Protein AF-A0A699R1C7-F1 (afdb_monomer_lite)

Secondary structure (DSSP, 8-state):
-HHHHHHHHHHHHHHHHHHHHHTTTPPPEEEEEE-SSS-EEEEETTS-B-

Foldseek 3Di:
DVVVVVVVVVVVVVVVVVVVVVPPPDFDWDFDADPDPPDTWTHGPVGDTD

Organism: Tanacetum cinerariifolium (NCBI:txid118510)

Structure (mmCIF, N/CA/C/O backbone):
data_AF-A0A699R1C7-F1
#
_entry.id   AF-A0A699R1C7-F1
#
loop_
_atom_site.group_PDB
_atom_site.id
_atom_site.type_symbol
_atom_site.label_atom_id
_atom_site.label_alt_id
_atom_site.label_comp_id
_atom_site.label_asym_id
_atom_site.label_entity_id
_atom_site.label_seq_id
_atom_site.pdbx_PDB_ins_code
_atom_site.Cartn_x
_atom_site.Cartn_y
_atom_site.Cartn_z
_atom_site.occupancy
_atom_site.B_iso_or_equiv
_atom_site.auth_seq_id
_atom_site.auth_comp_id
_atom_site.auth_asym_id
_atom_site.auth_atom_id
_atom_site.pdbx_PDB_model_num
ATOM 1 N N . ARG A 1 1 ? -24.111 -6.955 29.324 1.00 62.34 1 ARG A N 1
ATOM 2 C CA . ARG A 1 1 ? -24.406 -6.295 28.021 1.00 62.34 1 ARG A CA 1
ATOM 3 C C . ARG A 1 1 ? -23.223 -5.483 27.484 1.00 62.34 1 ARG A C 1
ATOM 5 O O . ARG A 1 1 ? -23.125 -5.339 26.275 1.00 62.34 1 ARG A O 1
ATOM 12 N N . GLU A 1 2 ? -22.336 -4.986 28.345 1.00 67.19 2 GLU A N 1
ATOM 13 C CA . GLU A 1 2 ? -21.140 -4.220 27.959 1.00 67.19 2 GLU A CA 1
ATOM 14 C C . GLU A 1 2 ? -20.070 -5.065 27.251 1.00 67.19 2 GLU A C 1
ATOM 16 O O . GLU A 1 2 ? -19.537 -4.637 26.234 1.00 67.19 2 GLU A O 1
ATOM 21 N N . SER A 1 3 ? -19.870 -6.310 27.698 1.00 70.62 3 SER A N 1
ATOM 22 C CA . SER A 1 3 ? -18.921 -7.270 27.111 1.00 70.62 3 SER A CA 1
ATOM 23 C C . SER A 1 3 ? -19.137 -7.526 25.616 1.00 70.62 3 SER A C 1
ATOM 25 O O . SER A 1 3 ? -18.194 -7.553 24.841 1.00 70.62 3 SER A O 1
ATOM 27 N N . LEU A 1 4 ? -20.391 -7.644 25.173 1.00 74.00 4 LEU A N 1
ATOM 28 C CA . LEU A 1 4 ? -20.715 -7.861 23.758 1.00 74.00 4 LEU A CA 1
ATOM 29 C C . LEU A 1 4 ? -20.393 -6.643 22.879 1.00 74.00 4 LEU A C 1
ATOM 31 O O . LEU A 1 4 ? -20.151 -6.795 21.681 1.00 74.00 4 LEU A O 1
ATOM 35 N N . ARG A 1 5 ? -20.410 -5.430 23.448 1.00 75.00 5 ARG A N 1
ATOM 36 C CA . ARG A 1 5 ? -20.041 -4.206 22.725 1.00 75.00 5 ARG A CA 1
ATOM 37 C C . ARG A 1 5 ? -18.529 -4.089 22.576 1.00 75.00 5 ARG A C 1
ATOM 39 O O . ARG A 1 5 ? -18.084 -3.719 21.494 1.00 75.00 5 ARG A O 1
ATOM 46 N N . THR A 1 6 ? -17.762 -4.429 23.610 1.00 79.12 6 THR A N 1
ATOM 47 C CA . THR A 1 6 ? -16.296 -4.478 23.525 1.00 79.12 6 THR A CA 1
ATOM 48 C C . THR A 1 6 ? -15.837 -5.544 22.539 1.00 79.12 6 THR A C 1
ATOM 50 O O . THR A 1 6 ? -15.122 -5.202 21.605 1.00 79.12 6 THR A O 1
ATOM 53 N N . THR A 1 7 ? -16.365 -6.772 22.608 1.00 79.25 7 THR A N 1
ATOM 54 C CA . THR A 1 7 ? -15.987 -7.840 21.660 1.00 79.25 7 THR A CA 1
ATOM 55 C C . THR A 1 7 ? -16.269 -7.469 20.200 1.00 79.25 7 THR A C 1
ATOM 57 O O . THR A 1 7 ? -15.452 -7.746 19.329 1.00 79.25 7 THR A O 1
ATOM 60 N N . LYS A 1 8 ? -17.392 -6.797 19.906 1.00 83.75 8 LYS A N 1
ATOM 61 C CA . LYS A 1 8 ? -17.675 -6.310 18.543 1.00 83.75 8 LYS A CA 1
ATOM 62 C C . LYS A 1 8 ? -16.703 -5.226 18.083 1.00 83.75 8 LYS A C 1
ATOM 64 O O . LYS A 1 8 ? -16.364 -5.182 16.904 1.00 83.75 8 LYS A O 1
ATOM 69 N N . LYS A 1 9 ? -16.293 -4.339 18.990 1.00 85.06 9 LYS A N 1
ATOM 70 C CA . LYS A 1 9 ? -15.362 -3.252 18.682 1.00 85.06 9 LYS A CA 1
ATOM 71 C C . LYS A 1 9 ? -13.958 -3.793 18.419 1.00 85.06 9 LYS A C 1
ATOM 73 O O . LYS A 1 9 ? -13.329 -3.377 17.452 1.00 85.06 9 LYS A O 1
ATOM 78 N N . ASP A 1 10 ? -13.519 -4.751 19.228 1.00 84.44 10 ASP A N 1
ATOM 79 C CA . ASP A 1 10 ? -12.224 -5.408 19.061 1.00 84.44 10 ASP A CA 1
ATOM 80 C C . ASP A 1 10 ? -12.194 -6.234 17.771 1.00 84.44 10 ASP A C 1
ATOM 82 O O . ASP A 1 10 ? -11.243 -6.129 17.005 1.00 84.44 10 ASP A O 1
ATOM 86 N N . TYR A 1 11 ? -13.281 -6.950 17.460 1.00 84.62 11 TYR A N 1
ATOM 87 C CA . TYR A 1 11 ? -13.423 -7.682 16.199 1.00 84.62 11 TYR A CA 1
ATOM 88 C C . TYR A 1 11 ? -13.362 -6.763 14.967 1.00 84.62 11 TYR A C 1
ATOM 90 O O . TYR A 1 11 ? -12.643 -7.044 14.009 1.00 84.62 11 TYR A O 1
ATOM 98 N N . ALA A 1 12 ? -14.074 -5.632 15.002 1.00 87.00 12 ALA A N 1
ATOM 99 C CA . ALA A 1 12 ? -14.035 -4.651 13.919 1.00 87.00 12 ALA A CA 1
ATOM 100 C C . ALA A 1 12 ? -12.627 -4.071 13.723 1.00 87.00 12 ALA A C 1
ATOM 102 O O . ALA A 1 12 ? -12.193 -3.901 12.589 1.00 87.00 12 ALA A O 1
ATOM 103 N N . LYS A 1 13 ? -11.899 -3.820 14.818 1.00 87.50 13 LYS A N 1
ATOM 104 C CA . LYS A 1 13 ? -10.515 -3.349 14.760 1.00 87.50 13 LYS A CA 1
ATOM 105 C C . LYS A 1 13 ? -9.584 -4.398 14.146 1.00 87.50 13 LYS A C 1
ATOM 107 O O . LYS A 1 13 ? -8.808 -4.059 13.265 1.00 87.50 13 LYS A O 1
ATOM 112 N N . THR A 1 14 ? -9.703 -5.667 14.543 1.00 84.62 14 THR A N 1
ATOM 113 C CA . THR A 1 14 ? -8.873 -6.743 13.973 1.00 84.62 14 THR A CA 1
ATOM 114 C C . THR A 1 14 ? -9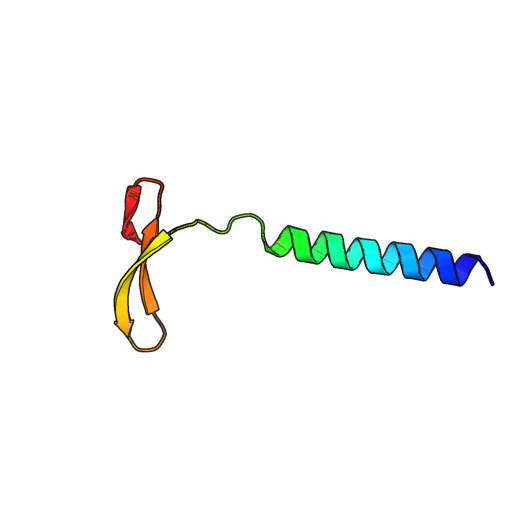.117 -6.961 12.480 1.00 84.62 14 THR A C 1
ATOM 116 O O . THR A 1 14 ? -8.177 -7.247 11.749 1.00 84.62 14 THR A O 1
ATOM 119 N N . GLU A 1 15 ? -10.358 -6.801 12.01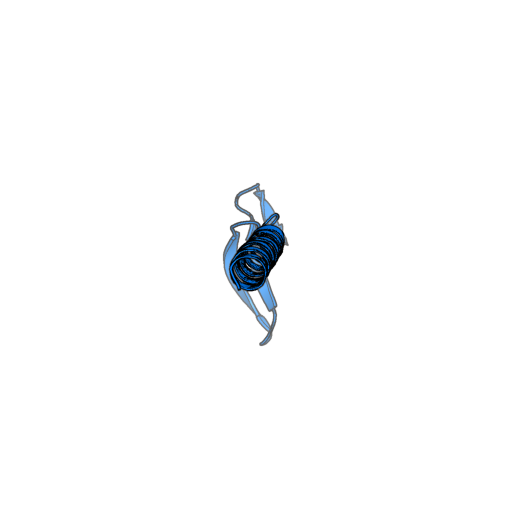4 1.00 85.25 15 GLU A N 1
ATOM 120 C CA . GLU A 1 15 ? -10.705 -6.854 10.587 1.00 85.25 15 GLU A CA 1
ATOM 121 C C . GLU A 1 15 ? -10.094 -5.685 9.801 1.00 85.25 15 GLU A C 1
ATOM 123 O O . GLU A 1 15 ? -9.613 -5.872 8.684 1.00 85.25 15 GLU A O 1
ATOM 128 N N . ASP A 1 16 ? -10.102 -4.483 10.379 1.00 82.19 16 ASP A N 1
ATOM 129 C CA . ASP A 1 16 ? -9.540 -3.285 9.751 1.00 82.19 16 ASP A CA 1
ATOM 130 C C . ASP A 1 16 ? -8.008 -3.357 9.685 1.00 82.19 16 ASP A C 1
ATOM 132 O O . ASP A 1 16 ? -7.406 -3.122 8.634 1.00 82.19 16 ASP A O 1
ATOM 136 N N . ASP A 1 17 ? -7.382 -3.812 10.772 1.00 80.88 17 ASP A N 1
ATOM 137 C CA . ASP A 1 17 ? -5.947 -4.077 10.838 1.00 80.88 17 ASP A CA 1
ATOM 138 C C . ASP A 1 17 ? -5.549 -5.149 9.797 1.00 80.88 17 ASP A C 1
ATOM 140 O O . ASP A 1 17 ? -4.583 -4.960 9.054 1.00 80.88 17 ASP A O 1
ATOM 144 N N . LEU A 1 18 ? -6.330 -6.229 9.646 1.00 78.69 18 LEU A N 1
ATOM 145 C CA . LEU A 1 18 ? -6.091 -7.270 8.635 1.00 78.69 18 LEU A CA 1
ATOM 146 C C . LEU A 1 18 ? -6.204 -6.732 7.198 1.00 78.69 18 LEU A C 1
ATOM 148 O O . LEU A 1 18 ? -5.373 -7.061 6.349 1.00 78.69 18 LEU A O 1
ATOM 152 N N . LYS A 1 19 ? -7.198 -5.882 6.917 1.00 75.75 19 LYS A N 1
ATOM 153 C CA . LYS A 1 19 ? -7.342 -5.224 5.606 1.00 75.75 19 LYS A CA 1
ATOM 154 C C . LYS A 1 19 ? -6.177 -4.288 5.319 1.00 75.75 19 LYS A C 1
ATOM 156 O O . LYS A 1 19 ? -5.650 -4.298 4.210 1.00 75.75 19 LYS A O 1
ATOM 161 N N . SER A 1 20 ? -5.725 -3.534 6.319 1.00 68.06 20 SER A N 1
ATOM 162 C CA . SER A 1 20 ? -4.578 -2.634 6.170 1.00 68.0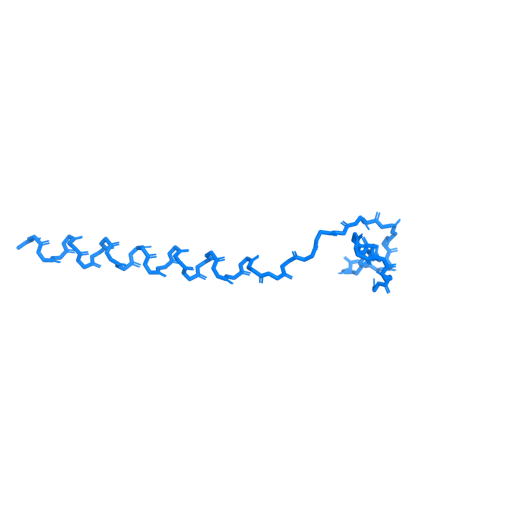6 20 SER A CA 1
ATOM 163 C C . SER A 1 20 ? -3.276 -3.389 5.861 1.00 68.06 20 SER A C 1
ATOM 165 O O . SER A 1 20 ? -2.442 -2.907 5.089 1.00 68.06 20 SER A O 1
ATOM 167 N N . LEU A 1 21 ? -3.138 -4.618 6.373 1.00 68.94 21 LEU A N 1
ATOM 168 C CA . LEU A 1 21 ? -2.014 -5.503 6.074 1.00 68.94 21 LEU A CA 1
ATOM 169 C C . LEU A 1 21 ? -2.068 -6.086 4.657 1.00 68.94 21 LEU A C 1
ATOM 171 O O . LEU A 1 21 ? -1.026 -6.444 4.126 1.00 68.94 21 LEU A O 1
ATOM 175 N N . GLN A 1 22 ? -3.226 -6.155 3.997 1.00 60.22 22 GLN A N 1
ATOM 176 C CA . GLN A 1 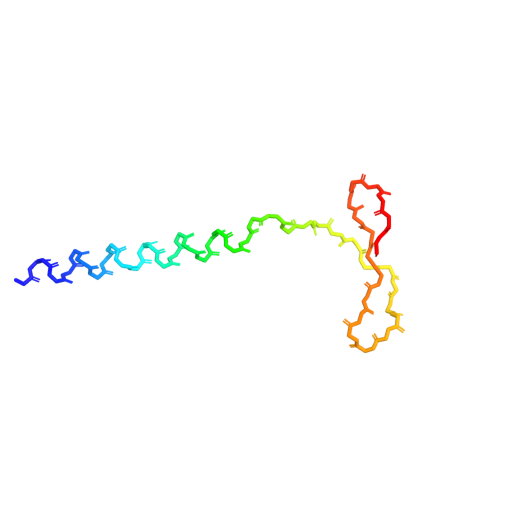22 ? -3.283 -6.572 2.586 1.00 60.22 22 GLN A CA 1
ATOM 177 C C . GLN A 1 22 ? -2.747 -5.500 1.624 1.00 60.22 22 GLN A C 1
ATOM 179 O O . GLN A 1 22 ? -2.425 -5.798 0.475 1.00 60.22 22 GLN A O 1
ATOM 184 N N . SER A 1 23 ? -2.636 -4.255 2.086 1.00 57.12 23 SER A N 1
ATOM 185 C CA . SER A 1 23 ? -2.130 -3.126 1.298 1.00 57.12 23 SER A CA 1
ATOM 186 C C . SER A 1 23 ? -0.612 -2.916 1.383 1.00 57.12 23 SER A C 1
ATOM 188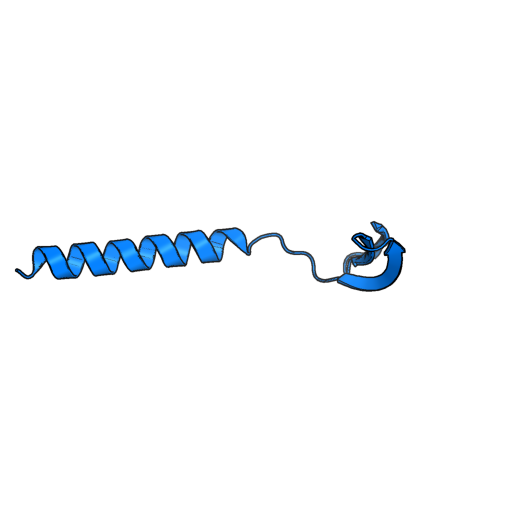 O O . SER A 1 23 ? -0.081 -2.075 0.656 1.00 57.12 23 SER A O 1
ATOM 190 N N . VAL A 1 24 ? 0.120 -3.658 2.225 1.00 56.31 24 VAL A N 1
ATOM 191 C CA . VAL A 1 24 ? 1.583 -3.501 2.313 1.00 56.31 24 VAL A CA 1
ATOM 192 C C . VAL A 1 24 ? 2.281 -4.264 1.182 1.00 56.31 24 VAL A C 1
ATOM 194 O O . VAL A 1 24 ? 1.997 -5.429 0.930 1.00 56.31 24 VAL A O 1
ATOM 197 N N . GLY A 1 25 ? 3.204 -3.596 0.483 1.00 61.22 25 GLY A N 1
ATOM 198 C CA . GLY A 1 25 ? 3.969 -4.180 -0.630 1.00 61.22 25 GLY A CA 1
ATOM 199 C C . GLY A 1 25 ? 3.469 -3.821 -2.033 1.00 61.22 25 GLY A C 1
ATOM 200 O O . GLY A 1 25 ? 4.048 -4.280 -3.016 1.00 61.22 25 GLY A O 1
ATOM 201 N N . GLN A 1 26 ? 2.440 -2.977 -2.155 1.00 63.81 26 GLN A N 1
ATOM 202 C CA . GLN A 1 26 ? 2.039 -2.429 -3.453 1.00 63.81 26 GLN A CA 1
ATOM 203 C C . GLN A 1 26 ? 3.102 -1.442 -3.956 1.00 63.81 26 GLN A C 1
ATOM 205 O O . GLN A 1 26 ? 3.396 -0.435 -3.312 1.00 63.81 26 GLN A O 1
ATOM 210 N N . ILE A 1 27 ? 3.697 -1.742 -5.110 1.00 67.06 27 ILE A N 1
ATOM 211 C CA . ILE A 1 27 ? 4.660 -0.860 -5.774 1.00 67.06 27 ILE A CA 1
ATOM 212 C C . ILE A 1 27 ? 3.889 0.113 -6.665 1.00 67.06 27 ILE A C 1
ATOM 214 O O . ILE A 1 27 ? 3.082 -0.300 -7.495 1.00 67.06 27 ILE A O 1
ATOM 218 N N . ILE A 1 28 ? 4.167 1.410 -6.519 1.00 65.75 28 ILE A N 1
ATOM 219 C CA . ILE A 1 28 ? 3.627 2.442 -7.408 1.00 65.75 28 ILE A CA 1
ATOM 220 C C . ILE A 1 28 ? 4.385 2.369 -8.740 1.00 65.75 28 ILE A C 1
ATOM 222 O O . ILE A 1 28 ? 5.614 2.494 -8.776 1.00 65.75 28 ILE A O 1
ATOM 226 N N . GLY A 1 29 ? 3.650 2.163 -9.832 1.00 72.00 29 GLY A N 1
ATOM 227 C CA . GLY A 1 29 ? 4.195 2.105 -11.184 1.00 72.00 29 GLY A CA 1
ATOM 228 C C . GLY A 1 29 ? 3.376 2.927 -12.174 1.00 72.00 29 GLY A C 1
ATOM 229 O O . GLY A 1 29 ? 2.175 3.116 -11.999 1.00 72.00 29 GLY A O 1
ATOM 230 N N . GLU A 1 30 ? 4.040 3.423 -13.215 1.00 76.62 30 GLU A N 1
ATOM 231 C CA . GLU A 1 30 ? 3.397 4.124 -14.329 1.00 76.62 30 GLU A CA 1
ATOM 232 C C . GLU A 1 30 ? 3.022 3.116 -15.426 1.00 76.62 30 GLU A C 1
ATOM 234 O O . GLU A 1 30 ? 3.845 2.281 -15.817 1.00 76.62 30 GLU A O 1
ATOM 239 N N . VAL A 1 31 ? 1.784 3.180 -15.923 1.00 79.56 31 VAL A N 1
ATOM 240 C CA . VAL A 1 31 ? 1.302 2.312 -17.006 1.00 79.56 31 VAL A CA 1
ATOM 241 C C . VAL A 1 31 ? 1.874 2.805 -18.333 1.00 79.56 31 VAL A C 1
ATOM 243 O O . VAL A 1 31 ? 1.586 3.921 -18.754 1.00 79.56 31 VAL A O 1
ATOM 246 N N . LEU A 1 32 ? 2.669 1.971 -19.008 1.00 80.00 32 LEU A N 1
ATOM 247 C CA . LEU A 1 32 ? 3.301 2.341 -20.279 1.00 80.00 32 LEU A CA 1
ATOM 248 C C . LEU A 1 32 ? 2.463 1.929 -21.490 1.00 80.00 32 LEU A C 1
ATOM 250 O O . LEU A 1 32 ? 2.281 2.713 -22.421 1.00 80.00 32 LEU A O 1
ATOM 254 N N . ARG A 1 33 ? 2.017 0.668 -21.524 1.00 81.69 33 ARG A N 1
ATOM 255 C CA . ARG A 1 33 ? 1.291 0.105 -22.669 1.00 81.69 33 ARG A CA 1
ATOM 256 C C . ARG A 1 33 ? 0.484 -1.140 -22.264 1.00 81.69 33 ARG A C 1
ATOM 258 O O . ARG A 1 33 ? 1.024 -1.979 -21.544 1.00 81.69 33 ARG A O 1
ATOM 265 N N . PRO A 1 34 ? -0.753 -1.308 -22.761 1.00 77.81 34 PRO A N 1
ATOM 266 C CA . PRO A 1 34 ? -1.488 -2.570 -22.659 1.00 77.81 34 PRO A CA 1
ATOM 267 C C . PRO A 1 34 ? -0.894 -3.651 -23.573 1.00 77.81 34 PRO A C 1
ATOM 269 O O . PRO A 1 34 ? -0.576 -3.372 -24.730 1.00 77.81 34 PRO A O 1
ATOM 272 N N . LEU A 1 35 ? -0.725 -4.870 -23.051 1.00 80.56 35 LEU A N 1
ATOM 273 C CA . LEU A 1 35 ? -0.213 -6.017 -23.812 1.00 80.56 35 LEU A CA 1
ATOM 274 C C . LEU A 1 35 ? -1.362 -6.905 -24.305 1.00 80.56 35 LEU A C 1
ATOM 276 O O . LEU A 1 35 ? -1.405 -7.264 -25.479 1.00 80.56 35 LEU A O 1
ATOM 280 N N . ASP A 1 36 ? -2.302 -7.210 -23.416 1.00 82.88 36 ASP A N 1
ATOM 281 C CA . ASP A 1 36 ? -3.535 -7.942 -23.691 1.00 82.88 36 ASP A CA 1
ATOM 282 C C . ASP A 1 36 ? -4.673 -7.383 -22.808 1.00 82.88 36 ASP A C 1
ATOM 284 O O . ASP A 1 36 ? -4.503 -6.370 -22.125 1.00 82.88 36 ASP A O 1
ATOM 288 N N . ASN A 1 37 ? -5.853 -8.006 -22.841 1.00 81.00 37 ASN A N 1
ATOM 289 C CA . ASN A 1 37 ? -7.033 -7.509 -22.125 1.00 81.00 37 ASN A CA 1
ATOM 290 C C . ASN A 1 37 ? -6.891 -7.534 -20.588 1.00 81.00 37 ASN A C 1
ATOM 292 O O . ASN A 1 37 ? -7.707 -6.915 -19.908 1.00 81.00 37 ASN A O 1
ATOM 296 N N . GLU A 1 38 ? -5.885 -8.221 -20.037 1.00 80.44 38 GLU A N 1
ATOM 297 C CA . GLU A 1 38 ? -5.719 -8.422 -18.588 1.00 80.44 38 GLU A CA 1
ATOM 298 C C . GLU A 1 38 ? -4.324 -8.030 -18.068 1.00 80.44 38 GLU A C 1
ATOM 300 O O . GLU A 1 38 ? -4.098 -8.000 -16.857 1.00 80.44 38 GLU A O 1
ATOM 305 N N . ARG A 1 39 ? -3.378 -7.704 -18.955 1.00 78.81 39 ARG A N 1
ATOM 306 C CA . ARG A 1 39 ? -1.983 -7.402 -18.625 1.00 78.81 39 ARG A CA 1
ATOM 307 C C . ARG A 1 39 ? -1.568 -6.054 -19.190 1.00 78.81 39 ARG A C 1
ATOM 309 O O . ARG A 1 39 ? -1.707 -5.744 -20.377 1.00 78.81 39 ARG A O 1
ATOM 316 N N . LEU A 1 40 ? -0.959 -5.269 -18.315 1.00 78.56 40 LEU A N 1
ATOM 317 C CA . LEU A 1 40 ? -0.404 -3.956 -18.605 1.00 78.56 40 LEU A CA 1
ATOM 318 C C . LEU A 1 40 ? 1.094 -4.003 -18.311 1.00 78.56 40 LEU A C 1
ATOM 320 O O . LEU A 1 40 ? 1.500 -4.519 -17.272 1.00 78.56 40 LEU A O 1
ATOM 324 N N . ILE A 1 41 ? 1.910 -3.443 -19.202 1.00 77.31 41 ILE A N 1
ATOM 325 C CA . ILE A 1 41 ? 3.327 -3.215 -18.913 1.00 77.31 41 ILE A CA 1
ATOM 326 C C . ILE A 1 41 ? 3.422 -1.983 -18.017 1.00 77.31 41 ILE A C 1
ATOM 328 O O . ILE A 1 41 ? 2.977 -0.893 -18.406 1.00 77.31 41 ILE A O 1
ATOM 332 N N . VAL A 1 42 ? 4.033 -2.147 -16.845 1.00 79.06 42 VAL A N 1
ATOM 333 C CA . VAL A 1 42 ? 4.213 -1.076 -15.861 1.00 79.06 42 VAL A CA 1
ATOM 334 C C . VAL A 1 42 ? 5.695 -0.806 -15.618 1.00 79.06 42 VAL A C 1
ATOM 336 O O . VAL A 1 42 ? 6.534 -1.706 -15.597 1.00 79.06 42 VAL A O 1
ATOM 339 N N . LYS A 1 43 ? 6.053 0.464 -15.433 1.00 74.06 43 LYS A N 1
ATOM 340 C CA . LYS A 1 43 ? 7.390 0.849 -14.976 1.00 74.06 43 LYS A CA 1
ATOM 341 C C . LYS A 1 43 ? 7.326 1.125 -13.484 1.00 74.06 43 LYS A C 1
ATOM 343 O O . LYS A 1 43 ? 6.691 2.094 -13.073 1.00 74.06 43 LYS A O 1
ATOM 348 N N . ALA A 1 44 ? 7.999 0.303 -12.684 1.00 68.38 44 ALA A N 1
ATOM 349 C CA . ALA A 1 44 ? 8.146 0.571 -11.260 1.00 68.38 44 ALA A CA 1
ATOM 350 C C . ALA A 1 44 ? 8.958 1.860 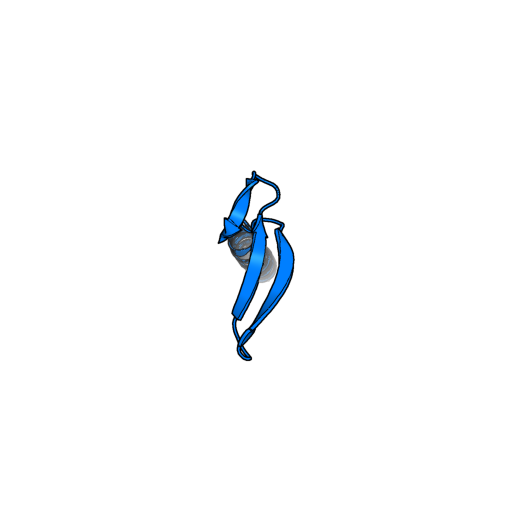-11.051 1.00 68.38 44 ALA A C 1
ATOM 352 O O . ALA A 1 44 ? 9.954 2.099 -11.745 1.00 68.38 44 ALA A O 1
ATOM 353 N N . SER A 1 45 ? 8.567 2.680 -10.071 1.00 61.69 45 SER A N 1
ATOM 354 C CA . SER A 1 45 ? 9.297 3.908 -9.716 1.00 61.69 45 SER A CA 1
ATOM 355 C C . SER A 1 45 ? 10.762 3.656 -9.313 1.00 61.69 45 SER A C 1
ATOM 357 O O . SER A 1 45 ? 11.584 4.564 -9.397 1.00 61.69 45 SER A O 1
ATOM 359 N N . SER A 1 46 ? 11.108 2.416 -8.939 1.00 60.78 46 SER A N 1
ATOM 360 C CA . SER A 1 46 ? 12.439 1.986 -8.495 1.00 60.78 46 SER A CA 1
ATOM 361 C C . SER A 1 46 ? 13.414 1.580 -9.611 1.00 60.78 46 SER A C 1
ATOM 363 O O . SER A 1 46 ? 14.559 1.250 -9.309 1.00 60.78 46 SER A O 1
ATOM 365 N N . GLY A 1 47 ? 13.015 1.625 -10.890 1.00 57.19 47 GLY A N 1
ATOM 366 C CA . GLY A 1 47 ? 13.949 1.514 -12.021 1.00 57.19 47 GLY A CA 1
ATOM 367 C C . GLY A 1 47 ? 13.868 0.267 -12.921 1.00 57.19 47 GLY A C 1
ATOM 368 O O . GLY A 1 47 ? 14.145 0.435 -14.111 1.00 57.19 47 GLY A O 1
ATOM 369 N N . PRO A 1 48 ? 13.466 -0.947 -12.486 1.00 58.41 48 PRO A N 1
ATOM 370 C CA . PRO A 1 48 ? 13.304 -2.078 -13.402 1.00 58.41 48 PRO A CA 1
ATOM 371 C C . PRO A 1 48 ? 11.896 -2.130 -14.022 1.00 58.41 48 PRO A C 1
ATOM 373 O O . PRO A 1 48 ? 10.905 -1.738 -13.405 1.00 58.41 48 PRO A O 1
ATOM 376 N N . ARG A 1 49 ? 11.818 -2.617 -15.267 1.00 53.44 49 ARG A N 1
ATOM 377 C CA . ARG A 1 49 ? 10.570 -2.892 -16.002 1.00 53.44 49 ARG A CA 1
ATOM 378 C C . ARG A 1 49 ? 10.141 -4.337 -15.728 1.00 53.44 49 ARG A C 1
ATOM 380 O O . ARG A 1 49 ? 10.985 -5.220 -15.872 1.00 53.44 49 ARG A O 1
ATOM 387 N N . TYR A 1 50 ? 8.874 -4.553 -15.379 1.00 57.84 50 TYR A N 1
ATOM 388 C CA . TYR A 1 50 ? 8.263 -5.874 -15.191 1.00 57.84 50 TYR A CA 1
ATOM 389 C C . TYR A 1 50 ? 6.991 -5.991 -16.030 1.00 57.84 50 TYR A C 1
ATOM 391 O O . TYR A 1 50 ? 6.322 -4.948 -16.231 1.00 57.84 50 TYR A O 1
#

Radius of gyration: 19.52 Å; chains: 1; bounding box: 38×12×52 Å

pLDDT: mean 73.48, std 9.64, range [53.44, 87.5]

Sequence (50 aa):
RESLRTTKKDYAKTEDDLKSLQSVGQIIGEVLRPLDNERLIVKASSGPRY

InterPro domains:
  IPR012340 Nucleic acid-binding, OB-fold [G3DSA:2.40.50.140] (1-50)